Protein AF-A0A953KFL7-F1 (afdb_monomer_lite)

Radius of gyration: 25.18 Å; chains: 1; bounding box: 50×68×40 Å

Secondary structure (DSSP, 8-state):
---------------------------TTS-EEEEES-PPTT-PPPPTTSS--SS---STT-SEEEEETTSGGGSTT-BSS-----

pLDDT: mean 72.1, std 16.95, range [40.44, 93.19]

Foldseek 3Di:
DDDDDDDDDDDDDPPPPPPPPPPPPPVVPQAWAWKFQAAAQQRADDDPDDDDDRNHRRHGRPHTHIDGPPVQVVDVRIDSDYPPDD

Sequence (86 aa):
MPKLDQKLTLTILTIAVATFSISSYANDKIGTEQCYGIVKAGKNDCKTGMHSCAGQSIKDGEGFINVPKGLCERLVGGSLKPKINS

Structure (mmCIF, N/CA/C/O backbone):
data_AF-A0A953KFL7-F1
#
_entry.id   AF-A0A953KFL7-F1
#
loop_
_atom_site.group_PDB
_atom_site.id
_atom_site.type_symbol
_atom_site.label_atom_id
_atom_site.label_alt_id
_atom_site.label_comp_id
_atom_site.label_asym_id
_atom_site.label_entity_id
_atom_site.label_seq_id
_atom_site.pdbx_PDB_ins_code
_atom_site.Cartn_x
_atom_site.Cartn_y
_atom_site.Cartn_z
_atom_site.occupancy
_atom_site.B_iso_or_equiv
_atom_site.auth_seq_id
_atom_site.auth_comp_id
_atom_site.auth_asym_id
_atom_site.auth_atom_id
_atom_site.pdbx_PDB_model_num
ATOM 1 N N . MET A 1 1 ? -12.542 57.113 -21.631 1.00 46.38 1 MET A N 1
ATOM 2 C CA . MET A 1 1 ? -13.941 57.364 -21.226 1.00 46.38 1 MET A CA 1
ATOM 3 C C . MET A 1 1 ? -14.856 57.318 -22.453 1.00 46.38 1 MET A C 1
ATOM 5 O O . MET A 1 1 ? -15.138 58.367 -23.024 1.00 46.38 1 MET A O 1
ATOM 9 N N . PRO A 1 2 ? -15.282 56.133 -22.919 1.00 43.31 2 PRO A N 1
ATOM 10 C CA . PRO A 1 2 ? -16.419 56.023 -23.825 1.00 43.31 2 PRO A CA 1
ATOM 11 C C . PRO A 1 2 ? -17.727 56.009 -23.022 1.00 43.31 2 PRO A C 1
ATOM 13 O O . PRO A 1 2 ? -17.819 55.383 -21.966 1.00 43.31 2 PRO A O 1
ATOM 16 N N . LYS A 1 3 ? -18.688 56.794 -23.508 1.00 40.66 3 LYS A N 1
ATOM 17 C CA . LYS A 1 3 ? -19.984 57.070 -22.893 1.00 40.66 3 LYS A CA 1
ATOM 18 C C . LYS A 1 3 ? -20.927 55.876 -23.062 1.00 40.66 3 LYS A C 1
ATOM 20 O O . LYS A 1 3 ? -20.927 55.213 -24.095 1.00 40.66 3 LYS A O 1
ATOM 25 N N . LEU A 1 4 ? -21.685 55.636 -22.000 1.00 50.28 4 LEU A N 1
ATOM 26 C CA . LEU A 1 4 ? -22.729 54.638 -21.857 1.00 50.28 4 LEU A CA 1
ATOM 27 C C . LEU A 1 4 ? -23.992 55.147 -22.546 1.00 50.28 4 LEU A C 1
ATOM 29 O O . LEU A 1 4 ? -24.621 56.041 -22.003 1.00 50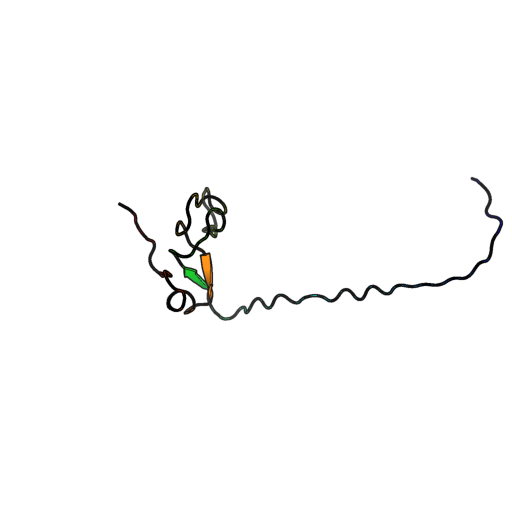.28 4 LEU A O 1
ATOM 33 N N . ASP A 1 5 ? -24.373 54.552 -23.673 1.00 54.41 5 ASP A N 1
ATOM 34 C CA . ASP A 1 5 ? -25.755 54.597 -24.142 1.00 54.41 5 ASP A CA 1
ATOM 35 C C . ASP A 1 5 ? -26.106 53.325 -24.922 1.00 54.41 5 ASP A C 1
ATOM 37 O O . ASP A 1 5 ? -25.388 52.894 -25.823 1.00 54.41 5 ASP A O 1
ATOM 41 N N . GLN A 1 6 ? -27.292 52.799 -24.597 1.00 53.09 6 GLN A N 1
ATOM 42 C CA . GLN A 1 6 ? -28.120 51.922 -25.428 1.00 53.09 6 GLN A CA 1
ATOM 43 C C . GLN A 1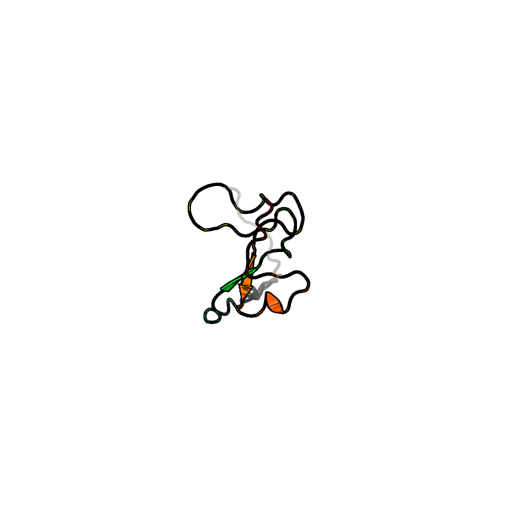 6 ? -27.839 50.401 -25.394 1.00 53.09 6 GLN A C 1
ATOM 45 O O . GLN A 1 6 ? -27.206 49.831 -26.275 1.00 53.09 6 GLN A O 1
ATOM 50 N N . LYS A 1 7 ? -28.488 49.689 -24.466 1.00 40.44 7 LYS A N 1
ATOM 51 C CA . LYS A 1 7 ? -29.797 49.043 -24.710 1.00 40.44 7 LYS A CA 1
ATOM 52 C C . LYS A 1 7 ? -30.213 48.212 -23.495 1.00 40.44 7 LYS A C 1
ATOM 54 O O . LYS A 1 7 ? -29.574 47.236 -23.117 1.00 40.44 7 LYS A O 1
ATOM 59 N N . LEU A 1 8 ? -31.344 48.618 -22.933 1.00 56.88 8 LEU A N 1
ATOM 60 C CA . LEU A 1 8 ? -32.219 47.817 -22.095 1.00 56.88 8 LEU A CA 1
ATOM 61 C C . LEU A 1 8 ? -32.606 46.537 -22.852 1.00 56.88 8 LEU A C 1
ATOM 63 O O . LEU A 1 8 ? -33.450 46.576 -23.742 1.00 56.88 8 LEU A O 1
ATOM 67 N N . THR A 1 9 ? -32.021 45.408 -22.473 1.00 45.59 9 THR A N 1
ATOM 68 C CA . THR A 1 9 ? -32.644 44.096 -22.672 1.00 45.59 9 THR A CA 1
ATOM 69 C C . THR A 1 9 ? -32.340 43.255 -21.444 1.00 45.59 9 THR A C 1
ATOM 71 O O . THR A 1 9 ? -31.248 42.718 -21.282 1.00 45.59 9 THR A O 1
ATOM 74 N N . LEU A 1 10 ? -33.322 43.221 -20.540 1.00 59.44 10 LEU A N 1
ATOM 75 C CA . LEU A 1 10 ? -33.433 42.245 -19.466 1.00 59.44 10 LEU A CA 1
ATOM 76 C C . LEU A 1 10 ? -33.337 40.839 -20.065 1.00 59.44 10 LEU A C 1
ATOM 78 O O . LEU A 1 10 ? -34.235 40.412 -20.786 1.00 59.44 10 LEU A O 1
ATOM 82 N N . THR A 1 11 ? -32.320 40.073 -19.692 1.00 51.88 11 THR A N 1
ATOM 83 C CA . THR A 1 11 ? -32.493 38.632 -19.495 1.00 51.88 11 THR A CA 1
ATOM 84 C C . THR A 1 11 ? -31.588 38.216 -18.346 1.00 51.88 11 THR A C 1
ATOM 86 O O . THR A 1 11 ? -30.403 37.940 -18.502 1.00 51.88 11 THR A O 1
ATOM 89 N N . ILE A 1 12 ? -32.169 38.267 -17.149 1.00 61.59 12 ILE A N 1
ATOM 90 C CA . ILE A 1 12 ? -31.616 37.684 -15.935 1.00 61.59 12 ILE A CA 1
ATOM 91 C C . ILE A 1 12 ? -31.637 36.168 -16.142 1.00 61.59 12 ILE A C 1
ATOM 93 O O . ILE A 1 12 ? -32.704 35.562 -16.136 1.00 61.59 12 ILE A O 1
ATOM 97 N N . LEU A 1 13 ? -30.469 35.557 -16.318 1.00 59.06 13 LEU A N 1
ATOM 98 C CA . LEU A 1 13 ? -30.280 34.144 -16.010 1.00 59.06 13 LEU A CA 1
ATOM 99 C C . LEU A 1 13 ? -29.155 34.043 -14.982 1.00 59.06 13 LEU A C 1
ATOM 101 O O . LEU A 1 13 ? -28.009 33.724 -15.287 1.00 59.06 13 LEU A O 1
ATOM 105 N N . THR A 1 14 ? -29.497 34.378 -13.740 1.00 58.50 14 THR A N 1
ATOM 106 C CA . THR A 1 14 ? -28.755 33.959 -12.551 1.00 58.50 14 THR A CA 1
ATOM 107 C C . THR A 1 14 ? -28.735 32.434 -12.514 1.00 58.50 14 THR A C 1
ATOM 109 O O . THR A 1 14 ? -29.647 31.805 -11.981 1.00 58.50 14 THR A O 1
ATOM 112 N N . ILE A 1 15 ? -27.700 31.827 -13.092 1.00 66.81 15 ILE A N 1
ATOM 113 C CA . ILE A 1 15 ? -27.372 30.429 -12.827 1.00 66.81 15 ILE A CA 1
ATOM 114 C C . ILE A 1 15 ? -26.732 30.419 -11.440 1.00 66.81 15 ILE A C 1
ATOM 116 O O . ILE A 1 15 ? -25.536 30.661 -11.284 1.00 66.81 15 ILE A O 1
ATOM 120 N N . ALA A 1 16 ? -27.552 30.194 -10.415 1.00 61.06 16 ALA A N 1
ATOM 121 C CA . ALA A 1 16 ? -27.063 29.800 -9.105 1.00 61.06 16 ALA A CA 1
ATOM 122 C C . ALA A 1 16 ? -26.427 28.414 -9.265 1.00 61.06 16 ALA A C 1
ATOM 124 O O . ALA A 1 16 ? -27.109 27.392 -9.226 1.00 61.06 16 ALA A O 1
ATOM 125 N N . VAL A 1 17 ? -25.119 28.376 -9.523 1.00 68.00 17 VAL A N 1
ATOM 126 C CA . VAL A 1 17 ? -24.349 27.135 -9.471 1.00 68.00 17 VAL A CA 1
ATOM 127 C C . VAL A 1 17 ? -24.311 26.727 -8.003 1.00 68.00 17 VAL A C 1
ATOM 129 O O . VAL A 1 17 ? -23.507 27.235 -7.225 1.00 68.00 17 VAL A O 1
ATOM 132 N N . ALA A 1 18 ? -25.231 25.849 -7.604 1.00 65.56 18 ALA A N 1
ATOM 133 C CA . ALA A 1 18 ? -25.153 25.161 -6.329 1.00 65.56 18 ALA A CA 1
ATOM 134 C C . ALA A 1 18 ? -23.877 24.314 -6.355 1.00 65.56 18 ALA A C 1
ATOM 136 O O . ALA A 1 18 ? -23.815 23.260 -6.987 1.00 65.56 18 ALA A O 1
ATOM 137 N N . THR A 1 19 ? -22.823 24.813 -5.718 1.00 66.12 19 THR A N 1
ATOM 138 C CA . THR A 1 19 ? -21.618 24.042 -5.440 1.00 66.12 19 THR A CA 1
ATOM 139 C C . THR A 1 19 ? -22.011 22.921 -4.486 1.00 66.12 19 THR A C 1
ATOM 141 O O . THR A 1 19 ? -22.112 23.129 -3.277 1.00 66.12 19 THR A O 1
ATOM 144 N N . PHE A 1 20 ? -22.294 21.736 -5.025 1.00 63.88 20 PHE A N 1
ATOM 145 C CA . PHE A 1 20 ? -22.423 20.528 -4.224 1.00 63.88 20 PHE A CA 1
ATOM 146 C C . PHE A 1 20 ? -21.044 20.212 -3.646 1.00 63.88 20 PHE A C 1
ATOM 148 O O . PHE A 1 20 ? -20.171 19.678 -4.328 1.00 63.88 20 PHE A O 1
ATOM 155 N N . SER A 1 21 ? -20.834 20.587 -2.387 1.00 63.47 21 SER A N 1
ATOM 156 C CA . SER A 1 21 ? -19.686 20.140 -1.609 1.00 63.47 21 SER A CA 1
ATOM 157 C C . SER A 1 21 ? -19.783 18.624 -1.451 1.00 63.47 21 SER A C 1
ATOM 159 O O . SER A 1 21 ? -20.569 18.123 -0.649 1.00 63.47 21 SER A O 1
ATOM 161 N N . ILE A 1 22 ? -19.001 17.881 -2.234 1.00 61.50 22 ILE A N 1
ATOM 162 C CA . ILE A 1 22 ? -18.737 16.469 -1.961 1.00 61.50 22 ILE A CA 1
ATOM 163 C C . ILE A 1 22 ? -17.888 16.395 -0.689 1.00 61.50 22 ILE A C 1
ATOM 165 O O . ILE A 1 22 ? -16.673 16.570 -0.709 1.00 61.50 22 ILE A O 1
ATOM 169 N N . SER A 1 23 ? -18.546 16.199 0.452 1.00 57.22 23 SER A N 1
ATOM 170 C CA . SER A 1 23 ? -17.862 15.892 1.705 1.00 57.22 23 SER A CA 1
ATOM 171 C C . SER A 1 23 ? -17.149 14.550 1.558 1.00 57.22 23 SER A C 1
ATOM 173 O O . SER A 1 23 ? -17.775 13.492 1.592 1.00 57.22 23 SER A O 1
ATOM 175 N N . SER A 1 24 ? -15.828 14.583 1.395 1.00 55.09 24 SER A N 1
ATOM 176 C CA . SER A 1 24 ? -14.983 13.414 1.610 1.00 55.09 24 SER A CA 1
ATOM 177 C C . SER A 1 24 ? -15.093 13.025 3.081 1.00 55.09 24 SER A C 1
ATOM 179 O O . SER A 1 24 ? -14.591 13.734 3.952 1.00 55.09 24 SER A O 1
ATOM 181 N N . TYR A 1 25 ? -15.770 11.915 3.376 1.00 49.56 25 TYR A N 1
ATOM 182 C CA . TYR A 1 25 ? -15.801 11.337 4.717 1.00 49.56 25 TYR A CA 1
ATOM 183 C C . TYR A 1 25 ? -14.413 10.778 5.050 1.00 49.56 25 TYR A C 1
ATOM 185 O O . TYR A 1 25 ? -14.144 9.589 4.886 1.00 49.56 25 TYR A O 1
ATOM 193 N N . ALA A 1 26 ? -13.507 11.638 5.512 1.00 54.72 26 ALA A N 1
ATOM 194 C CA . ALA A 1 26 ? -12.353 11.191 6.271 1.00 54.72 26 ALA A CA 1
ATOM 195 C C . ALA A 1 26 ? -12.887 10.688 7.619 1.00 54.72 26 ALA A C 1
ATOM 197 O O . ALA A 1 26 ? -13.192 11.463 8.523 1.00 54.72 26 ALA A O 1
ATOM 198 N N . ASN A 1 27 ? -13.111 9.378 7.716 1.00 52.88 27 ASN A N 1
ATOM 199 C CA . ASN A 1 27 ? -13.540 8.729 8.946 1.00 52.88 27 ASN A CA 1
ATOM 200 C C . ASN A 1 27 ? -12.381 8.737 9.961 1.00 52.88 27 ASN A C 1
ATOM 202 O O . ASN A 1 27 ? -11.613 7.783 10.067 1.00 52.88 27 ASN A O 1
ATOM 206 N N . ASP A 1 28 ? -12.281 9.835 10.706 1.00 54.12 28 ASP A N 1
ATOM 207 C CA . ASP A 1 28 ? -11.198 10.215 11.626 1.00 54.12 28 ASP A CA 1
ATOM 208 C C . ASP A 1 28 ? -11.083 9.342 12.901 1.00 54.12 28 ASP A C 1
ATOM 210 O O . ASP A 1 28 ? -10.413 9.701 13.863 1.00 54.12 28 ASP A O 1
ATOM 214 N N . LYS A 1 29 ? -11.742 8.175 12.968 1.00 52.22 29 LYS A N 1
ATOM 215 C CA . LYS A 1 29 ? -11.693 7.292 14.156 1.00 52.22 29 LYS A CA 1
ATOM 216 C C . LYS A 1 29 ? -11.362 5.830 13.880 1.00 52.22 29 LYS A C 1
ATOM 218 O O . LYS A 1 29 ? -11.349 5.029 14.811 1.00 52.22 29 LYS A O 1
ATOM 223 N N . ILE A 1 30 ? -11.055 5.465 12.638 1.00 61.62 30 ILE A N 1
ATOM 224 C CA . ILE A 1 30 ? -10.445 4.166 12.345 1.00 61.62 30 ILE A CA 1
ATOM 225 C C . ILE A 1 30 ? -8.979 4.454 12.068 1.00 61.62 30 ILE A C 1
ATOM 227 O O . ILE A 1 30 ? -8.652 5.059 11.053 1.00 61.62 30 ILE A O 1
ATOM 231 N N . GLY A 1 31 ? -8.101 4.073 13.000 1.00 77.25 31 GLY A N 1
ATOM 232 C CA . GLY A 1 31 ? -6.661 4.191 12.776 1.00 77.25 31 GLY A CA 1
ATOM 233 C C . GLY A 1 31 ? -6.284 3.555 11.438 1.00 77.25 31 GLY A C 1
ATOM 234 O O . GLY A 1 31 ? -6.903 2.574 11.023 1.00 77.25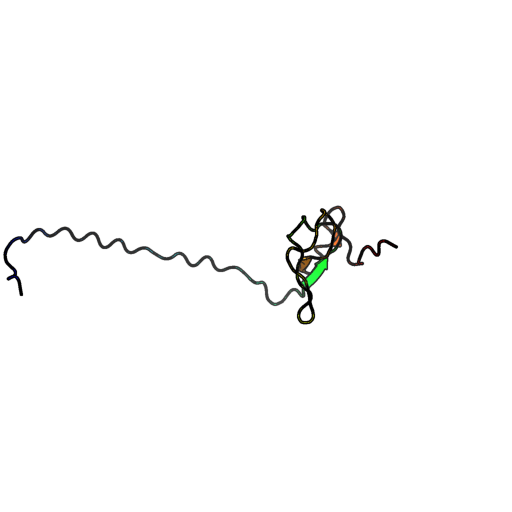 31 GLY A O 1
ATOM 235 N N . THR A 1 32 ? -5.297 4.119 10.755 1.00 87.69 32 THR A N 1
ATOM 236 C CA . THR A 1 32 ? -4.782 3.543 9.517 1.00 87.69 32 THR A CA 1
ATOM 237 C C . THR A 1 32 ? -3.699 2.509 9.817 1.00 87.69 32 THR A C 1
ATOM 239 O O . THR A 1 32 ? -3.063 2.528 10.874 1.00 87.69 32 THR A O 1
ATOM 242 N N . GLU A 1 33 ? -3.520 1.570 8.899 1.00 89.31 33 GLU A N 1
ATOM 243 C CA . GLU A 1 33 ? -2.458 0.572 8.903 1.00 89.31 33 GLU A CA 1
ATOM 244 C C . GLU A 1 33 ? -1.716 0.606 7.566 1.00 89.31 33 GLU A C 1
ATOM 246 O O . GLU A 1 33 ? -2.290 0.938 6.526 1.00 89.31 33 GLU A O 1
ATOM 251 N N . GLN A 1 34 ? -0.428 0.271 7.597 1.00 89.62 34 GLN A N 1
ATOM 252 C CA . GLN A 1 34 ? 0.374 0.148 6.386 1.00 89.62 34 GLN A CA 1
ATOM 253 C C . GLN A 1 34 ? 0.064 -1.191 5.721 1.00 89.62 34 GLN A C 1
ATOM 255 O O . GLN A 1 34 ? 0.261 -2.244 6.326 1.00 89.62 34 GLN A O 1
ATOM 260 N N . CYS A 1 35 ? -0.401 -1.143 4.476 1.00 92.00 35 CYS A N 1
ATOM 261 C CA . CYS A 1 35 ? -0.679 -2.322 3.677 1.00 92.00 35 CYS A CA 1
ATOM 262 C C . CYS A 1 35 ? 0.295 -2.445 2.509 1.00 92.00 35 CYS A C 1
ATOM 264 O O . CYS A 1 35 ? 0.385 -1.565 1.651 1.00 92.00 35 CYS A O 1
ATOM 266 N N . TYR A 1 36 ? 1.020 -3.557 2.486 1.00 91.06 36 TYR A N 1
ATOM 267 C CA . TYR A 1 36 ? 2.053 -3.890 1.511 1.00 91.06 36 TYR A CA 1
ATOM 268 C C . TYR A 1 36 ? 1.537 -4.913 0.493 1.00 91.06 36 TYR A C 1
ATOM 270 O O . TYR A 1 36 ? 0.576 -5.634 0.754 1.00 91.06 36 TYR A O 1
ATOM 278 N N . GLY A 1 37 ? 2.206 -5.016 -0.660 1.00 89.19 37 GLY A N 1
ATOM 279 C CA . GLY A 1 37 ? 1.960 -6.076 -1.650 1.00 89.19 37 GLY A CA 1
ATOM 280 C C . GLY A 1 37 ? 0.814 -5.821 -2.634 1.00 89.19 37 GLY A C 1
ATOM 281 O O . GLY A 1 37 ? 0.720 -6.527 -3.632 1.00 89.19 37 GLY A O 1
ATOM 282 N N . ILE A 1 38 ? 0.002 -4.787 -2.402 1.00 91.50 38 ILE A N 1
ATOM 283 C CA . ILE A 1 38 ? -1.152 -4.407 -3.244 1.00 91.50 38 ILE A CA 1
ATOM 284 C C . ILE A 1 38 ? -0.987 -3.047 -3.933 1.00 91.50 38 ILE A C 1
ATOM 286 O O . ILE A 1 38 ? -1.904 -2.531 -4.568 1.00 91.50 38 ILE A O 1
ATOM 290 N N . VAL A 1 39 ? 0.170 -2.421 -3.750 1.00 90.12 39 VAL A N 1
ATOM 291 C CA . VAL A 1 39 ? 0.426 -1.055 -4.195 1.00 90.12 39 VAL A CA 1
ATOM 292 C C . VAL A 1 39 ? 0.684 -1.036 -5.693 1.00 90.12 39 VAL A C 1
ATOM 294 O O . VAL A 1 39 ? 1.543 -1.763 -6.173 1.00 90.12 39 VAL A O 1
ATOM 297 N N . LYS A 1 40 ? -0.019 -0.194 -6.447 1.00 89.38 40 LYS A N 1
ATOM 298 C CA . LYS A 1 40 ? 0.282 -0.010 -7.871 1.00 89.38 40 LYS A CA 1
ATOM 299 C C . LYS A 1 40 ? 1.584 0.777 -8.049 1.00 89.38 40 LYS A C 1
ATOM 301 O O . LYS A 1 40 ? 1.859 1.688 -7.265 1.00 89.38 40 LYS A O 1
ATOM 306 N N . ALA A 1 41 ? 2.342 0.486 -9.104 1.00 87.88 41 ALA A N 1
ATOM 307 C CA . ALA A 1 41 ? 3.519 1.262 -9.482 1.00 87.88 41 ALA A CA 1
ATOM 308 C C . ALA A 1 41 ? 3.210 2.775 -9.482 1.00 87.88 41 ALA A C 1
ATOM 310 O O . ALA A 1 41 ? 2.200 3.237 -10.023 1.00 87.88 41 ALA A O 1
ATOM 311 N N . GLY A 1 42 ? 4.060 3.548 -8.812 1.00 86.25 42 GLY A N 1
ATOM 312 C CA . GLY A 1 42 ? 3.951 4.993 -8.654 1.00 86.25 42 GLY A CA 1
ATOM 313 C C . GLY A 1 42 ? 2.829 5.471 -7.722 1.00 86.25 42 GLY A C 1
ATOM 314 O O . GLY A 1 42 ? 2.582 6.675 -7.654 1.00 86.25 42 GLY A O 1
ATOM 315 N N . LYS A 1 43 ? 2.122 4.571 -7.027 1.00 88.00 43 LYS A N 1
ATOM 316 C CA . LYS A 1 43 ? 0.967 4.890 -6.163 1.00 88.00 43 LYS A CA 1
ATOM 317 C C . LYS A 1 43 ? 1.176 4.510 -4.696 1.00 88.00 43 LYS A C 1
ATOM 319 O O . LYS A 1 43 ? 0.205 4.320 -3.974 1.00 88.00 43 LYS A O 1
ATOM 324 N N . ASN A 1 44 ? 2.425 4.386 -4.261 1.00 88.06 44 ASN A N 1
ATOM 325 C CA . ASN A 1 44 ? 2.755 4.154 -2.860 1.00 88.06 44 ASN A CA 1
ATOM 326 C C . ASN A 1 44 ? 2.630 5.425 -2.016 1.00 88.06 44 ASN A C 1
ATOM 328 O O . ASN A 1 44 ? 2.901 6.523 -2.500 1.00 88.06 44 ASN A O 1
ATOM 332 N N . ASP A 1 45 ? 2.284 5.257 -0.744 1.00 86.25 45 ASP A N 1
ATOM 333 C CA . ASP A 1 45 ? 2.266 6.330 0.242 1.00 86.25 45 ASP A CA 1
ATOM 334 C C . ASP A 1 45 ? 3.665 6.612 0.800 1.00 86.25 45 ASP A C 1
ATOM 336 O O . ASP A 1 45 ? 4.535 5.739 0.882 1.00 86.25 45 ASP A O 1
ATOM 340 N N . CYS A 1 46 ? 3.882 7.869 1.192 1.00 76.69 46 CYS A N 1
ATOM 341 C CA . CYS A 1 46 ? 5.137 8.350 1.756 1.00 76.69 46 CYS A CA 1
ATOM 342 C C . CYS A 1 46 ? 5.175 8.143 3.275 1.00 76.69 46 CYS A C 1
ATOM 344 O O . CYS A 1 46 ? 4.223 8.485 3.978 1.00 76.69 46 CYS A O 1
ATOM 346 N N . LYS A 1 47 ? 6.291 7.624 3.809 1.00 69.44 47 LYS A N 1
ATOM 347 C CA . LYS A 1 47 ? 6.546 7.698 5.252 1.00 69.44 47 LYS A CA 1
ATOM 348 C C . LYS A 1 47 ? 6.954 9.139 5.547 1.00 69.44 47 LYS A C 1
ATOM 350 O O . LYS A 1 47 ? 7.956 9.611 5.018 1.00 69.44 47 LYS A O 1
ATOM 355 N N . THR A 1 48 ? 6.157 9.846 6.337 1.00 53.59 48 THR A N 1
ATOM 356 C CA . THR A 1 48 ? 6.391 11.248 6.692 1.00 53.59 48 THR A CA 1
ATOM 357 C C . THR A 1 48 ? 7.828 11.458 7.191 1.00 53.59 48 THR A C 1
ATOM 359 O O . THR A 1 48 ? 8.202 10.946 8.242 1.00 53.59 48 THR A O 1
ATOM 362 N N . GLY A 1 49 ? 8.633 12.230 6.446 1.00 53.12 49 GLY A N 1
ATOM 363 C CA . GLY A 1 49 ? 9.676 13.067 7.049 1.00 53.12 49 GLY A CA 1
ATOM 364 C C . GLY A 1 49 ? 11.145 12.899 6.647 1.00 53.12 49 GLY A C 1
ATOM 365 O O . GLY A 1 49 ? 11.915 13.755 7.060 1.00 53.12 49 GLY A O 1
ATOM 366 N N . MET A 1 50 ? 11.593 11.902 5.873 1.00 44.88 50 MET A N 1
ATOM 367 C CA . MET A 1 50 ? 13.033 11.832 5.543 1.00 44.88 50 MET A CA 1
ATOM 368 C C . MET A 1 50 ? 13.309 11.075 4.234 1.00 44.88 50 MET A C 1
ATOM 370 O O . MET A 1 50 ? 13.419 9.856 4.229 1.00 44.88 50 MET A O 1
ATOM 374 N N . HIS A 1 51 ? 13.433 11.836 3.143 1.00 51.62 51 HIS A N 1
ATOM 375 C CA . HIS A 1 51 ? 13.828 11.426 1.787 1.00 51.62 51 HIS A CA 1
ATOM 376 C C . HIS A 1 51 ? 12.931 10.412 1.040 1.00 51.62 51 HIS A C 1
ATOM 378 O O . HIS A 1 51 ? 12.547 9.363 1.538 1.00 51.62 51 HIS A O 1
ATOM 384 N N . SER A 1 52 ? 12.654 10.758 -0.225 1.00 62.16 52 SER A N 1
ATOM 385 C CA . SER A 1 52 ? 12.185 9.887 -1.306 1.00 62.16 52 SER A CA 1
ATOM 386 C C . SER A 1 52 ? 11.004 8.938 -1.014 1.00 62.16 52 SER A C 1
ATOM 388 O O . SER A 1 52 ? 11.216 7.749 -0.801 1.00 62.16 52 SER A O 1
ATOM 390 N N . CYS A 1 53 ? 9.749 9.423 -1.085 1.00 68.12 53 CYS A N 1
ATOM 391 C CA . CYS A 1 53 ? 8.565 8.549 -1.179 1.00 68.12 53 CYS A CA 1
ATOM 392 C C . CYS A 1 53 ? 7.284 9.281 -1.672 1.00 68.12 53 CYS A C 1
ATOM 394 O O . CYS A 1 53 ? 7.184 10.502 -1.555 1.00 68.12 53 CYS A O 1
ATOM 396 N N . ALA A 1 54 ? 6.314 8.498 -2.175 1.00 62.78 54 ALA A N 1
ATOM 397 C CA . ALA A 1 54 ? 5.299 8.763 -3.214 1.00 62.78 54 ALA A CA 1
ATOM 398 C C . ALA A 1 54 ? 5.850 8.750 -4.653 1.00 62.78 54 ALA A C 1
ATOM 400 O O . ALA A 1 54 ? 6.715 9.543 -5.013 1.00 62.78 54 ALA A O 1
ATOM 401 N N . GLY A 1 55 ? 5.358 7.823 -5.484 1.00 66.75 55 GLY A N 1
ATOM 402 C CA . GLY A 1 55 ? 5.751 7.721 -6.896 1.00 66.75 55 GLY A CA 1
ATOM 403 C C . GLY A 1 55 ? 7.006 6.890 -7.182 1.00 66.75 55 GLY A C 1
ATOM 404 O O . GLY A 1 55 ? 7.439 6.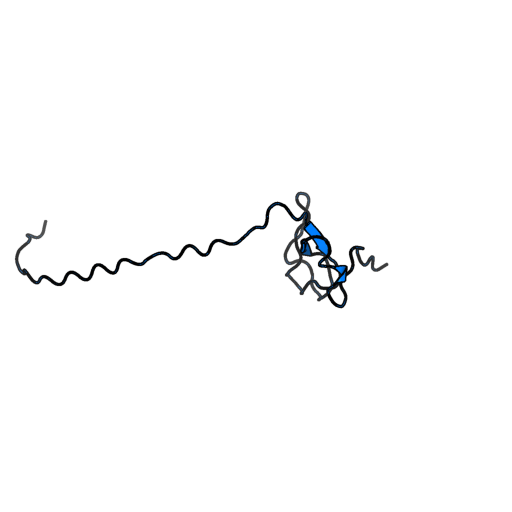847 -8.328 1.00 66.75 55 GLY A O 1
ATOM 405 N N . GLN A 1 56 ? 7.592 6.245 -6.169 1.00 73.94 56 GLN A N 1
ATOM 406 C CA . GLN A 1 56 ? 8.882 5.551 -6.306 1.00 73.94 56 GLN A CA 1
ATOM 407 C C . GLN A 1 56 ? 8.772 4.050 -6.508 1.00 73.94 56 GLN A C 1
ATOM 409 O O . GLN A 1 56 ? 9.742 3.433 -6.936 1.00 73.94 56 GLN A O 1
ATOM 414 N N . SER A 1 57 ? 7.613 3.461 -6.225 1.00 79.00 57 SER A N 1
ATOM 415 C CA . SER A 1 57 ? 7.362 2.072 -6.598 1.00 79.00 57 SER A CA 1
ATOM 416 C C . SER A 1 57 ? 7.424 1.957 -8.117 1.00 79.00 57 SER A C 1
ATOM 418 O O . SER A 1 57 ? 6.582 2.523 -8.811 1.00 79.00 57 SER A O 1
ATOM 420 N N . ILE A 1 58 ? 8.426 1.261 -8.644 1.00 81.88 58 ILE A N 1
ATOM 421 C CA . ILE A 1 58 ? 8.600 1.092 -10.092 1.00 81.88 58 ILE A CA 1
ATOM 422 C C . ILE A 1 58 ? 7.726 -0.069 -10.572 1.00 81.88 58 ILE A C 1
ATOM 424 O O . ILE A 1 58 ? 7.271 -0.080 -11.715 1.00 81.88 58 ILE A O 1
ATOM 428 N N . LYS A 1 59 ? 7.454 -1.031 -9.685 1.00 84.19 59 LYS A N 1
ATOM 429 C CA . LYS A 1 59 ? 6.621 -2.200 -9.961 1.00 84.19 59 LYS A CA 1
ATOM 430 C C . LYS A 1 59 ? 5.416 -2.261 -9.033 1.00 84.19 59 LYS A C 1
ATOM 432 O O . LYS A 1 59 ? 5.407 -1.702 -7.935 1.00 84.19 59 LYS A O 1
ATOM 437 N N . ASP A 1 60 ? 4.397 -2.978 -9.492 1.00 87.88 60 ASP A N 1
ATOM 438 C CA . ASP A 1 60 ? 3.258 -3.329 -8.656 1.00 87.88 60 ASP A CA 1
ATOM 439 C C . ASP A 1 60 ? 3.715 -4.205 -7.476 1.00 87.88 60 ASP A C 1
ATOM 441 O O . ASP A 1 60 ? 4.600 -5.053 -7.599 1.00 87.88 60 ASP A O 1
ATOM 445 N N . GLY A 1 61 ? 3.105 -3.985 -6.317 1.00 85.62 61 GLY A N 1
ATOM 446 C CA . GLY A 1 61 ? 3.409 -4.648 -5.055 1.00 85.62 61 GLY A CA 1
ATOM 447 C C . GLY A 1 61 ? 4.543 -4.015 -4.242 1.00 85.62 61 GLY A C 1
ATOM 448 O O . GLY A 1 61 ? 4.734 -4.419 -3.095 1.00 85.62 61 GLY A O 1
ATOM 449 N N . GLU A 1 62 ? 5.266 -3.027 -4.780 1.00 85.12 62 GLU A N 1
ATOM 450 C CA . GLU A 1 62 ? 6.345 -2.328 -4.069 1.00 85.12 62 GLU A CA 1
ATOM 451 C C . GLU A 1 62 ? 5.809 -1.198 -3.175 1.00 85.12 62 GLU A C 1
ATOM 453 O O . GLU A 1 62 ? 4.926 -0.432 -3.564 1.00 85.12 62 GLU A O 1
ATOM 458 N N . GLY A 1 63 ? 6.393 -1.037 -1.986 1.00 85.81 63 GLY A N 1
ATOM 459 C CA . GLY A 1 63 ? 5.997 -0.004 -1.025 1.00 85.81 63 GLY A CA 1
ATOM 460 C C . GLY A 1 63 ? 4.737 -0.355 -0.225 1.00 85.81 63 GLY A C 1
ATOM 461 O O . GLY A 1 63 ? 4.324 -1.514 -0.159 1.00 85.81 63 GLY A O 1
ATOM 462 N N . PHE A 1 64 ? 4.150 0.653 0.423 1.00 88.25 64 PHE A N 1
ATOM 463 C CA . PHE A 1 64 ? 2.907 0.521 1.188 1.00 88.25 64 PHE A CA 1
ATOM 464 C C . PHE A 1 64 ? 1.892 1.584 0.785 1.00 88.25 64 PHE A C 1
ATOM 466 O O . PHE A 1 64 ? 2.266 2.631 0.258 1.00 88.25 64 PHE A O 1
ATOM 473 N N . ILE A 1 65 ? 0.624 1.313 1.079 1.00 89.31 65 ILE A N 1
ATOM 474 C CA . ILE A 1 65 ? -0.428 2.326 1.163 1.00 89.31 65 ILE A CA 1
ATOM 475 C C . ILE A 1 65 ? -1.069 2.300 2.551 1.00 89.31 65 ILE A C 1
ATOM 477 O O . ILE A 1 65 ? -1.122 1.254 3.198 1.00 89.31 65 ILE A O 1
ATOM 481 N N . ASN A 1 66 ? -1.543 3.444 3.025 1.00 90.44 66 ASN A N 1
ATOM 482 C CA . ASN A 1 66 ? -2.263 3.569 4.281 1.00 90.44 66 ASN A CA 1
ATOM 483 C C . ASN A 1 66 ? -3.740 3.264 4.040 1.00 90.44 66 ASN A C 1
ATOM 485 O O . ASN A 1 66 ? -4.437 3.984 3.327 1.00 90.44 66 ASN A O 1
ATOM 489 N N . VAL A 1 67 ? -4.226 2.202 4.669 1.00 89.94 67 VAL A N 1
ATOM 490 C CA . VAL A 1 67 ? -5.626 1.774 4.593 1.00 89.94 67 VAL A CA 1
ATOM 491 C C . VAL A 1 67 ? -6.261 1.807 5.981 1.00 89.94 67 VAL A C 1
ATOM 493 O O . VAL A 1 67 ? -5.538 1.834 6.976 1.00 89.94 67 VAL A O 1
ATOM 496 N N . PRO A 1 68 ? -7.597 1.813 6.103 1.00 91.06 68 PRO A N 1
ATOM 497 C CA . PRO A 1 68 ? -8.251 1.622 7.394 1.00 91.06 68 PRO A CA 1
ATOM 498 C C . PRO A 1 68 ? -7.825 0.297 8.039 1.00 91.06 68 PRO A C 1
ATOM 500 O O . PRO A 1 68 ? -7.696 -0.710 7.344 1.00 91.06 68 PRO A O 1
ATOM 503 N N . LYS A 1 69 ? -7.646 0.289 9.365 1.00 89.94 69 LYS A N 1
ATOM 504 C CA . LYS A 1 69 ? -7.317 -0.922 10.129 1.00 89.94 69 LYS A CA 1
ATOM 505 C C . LYS A 1 69 ? -8.233 -2.102 9.798 1.00 89.94 69 LYS A C 1
ATOM 507 O O . LYS A 1 69 ? -9.453 -1.949 9.736 1.00 89.94 69 LYS A O 1
ATOM 512 N N . GLY A 1 70 ? -7.634 -3.279 9.634 1.00 90.12 70 GLY A N 1
ATOM 513 C CA . GLY A 1 70 ? -8.320 -4.523 9.291 1.00 90.12 70 GLY A CA 1
ATOM 514 C C . GLY A 1 70 ? -8.739 -4.642 7.822 1.00 90.12 70 GLY A C 1
ATOM 515 O O . GLY A 1 70 ? -9.348 -5.646 7.453 1.00 90.12 70 GLY A O 1
ATOM 516 N N . LEU A 1 71 ? -8.450 -3.653 6.966 1.00 91.88 71 LEU A N 1
ATOM 517 C CA . LEU A 1 71 ? -8.707 -3.780 5.531 1.00 91.88 71 LEU A CA 1
ATOM 518 C C . LEU A 1 71 ? -7.608 -4.588 4.843 1.00 91.88 71 LEU A C 1
ATOM 520 O O . LEU A 1 71 ? -7.916 -5.350 3.932 1.00 91.88 71 LEU A O 1
ATOM 524 N N . CYS A 1 72 ? -6.350 -4.453 5.264 1.00 93.19 72 CYS A N 1
ATOM 525 C CA . CYS A 1 72 ? -5.229 -5.033 4.533 1.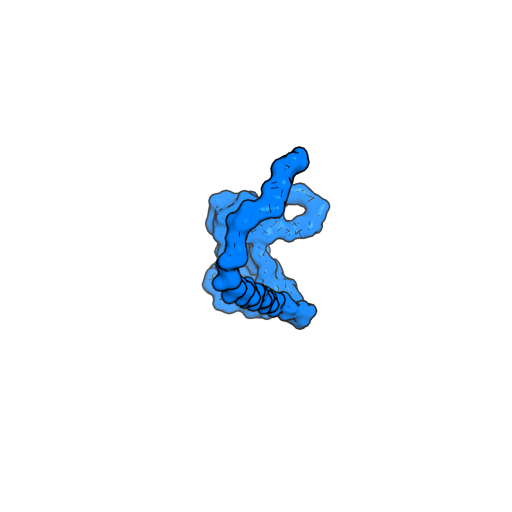00 93.19 72 CYS A CA 1
ATOM 526 C C . CYS A 1 72 ? -5.321 -6.560 4.416 1.00 93.19 72 CYS A C 1
ATOM 528 O O . CYS A 1 72 ? -5.131 -7.112 3.337 1.00 93.19 72 CYS A O 1
ATOM 530 N N . GLU A 1 73 ? -5.699 -7.235 5.502 1.00 91.50 73 GLU A N 1
ATOM 531 C CA . GLU A 1 73 ? -5.864 -8.696 5.543 1.00 91.50 73 GLU A CA 1
ATOM 532 C C . GLU A 1 73 ? -7.055 -9.193 4.709 1.00 91.50 73 GLU A C 1
ATOM 534 O O . GLU A 1 73 ? -7.133 -10.369 4.362 1.00 91.50 73 GLU A O 1
ATOM 539 N N . ARG A 1 74 ? -7.989 -8.300 4.361 1.00 92.19 74 ARG A N 1
ATOM 540 C CA . ARG A 1 74 ? -9.162 -8.613 3.532 1.00 92.19 74 ARG A CA 1
ATOM 541 C C . ARG A 1 74 ? -8.887 -8.452 2.038 1.00 92.19 74 ARG A C 1
ATOM 543 O O . ARG A 1 74 ? -9.735 -8.818 1.226 1.00 92.19 74 ARG A O 1
ATOM 550 N N . LEU A 1 75 ? -7.742 -7.880 1.668 1.00 91.00 75 LEU A N 1
ATOM 551 C CA . LEU A 1 75 ? -7.344 -7.663 0.283 1.00 91.00 75 LEU A CA 1
ATOM 552 C C . LEU A 1 75 ? -6.445 -8.809 -0.181 1.00 91.00 75 LEU A C 1
ATOM 554 O O . LEU A 1 75 ? -5.489 -9.192 0.490 1.00 91.00 75 LEU A O 1
ATOM 558 N N . VAL A 1 76 ? -6.734 -9.349 -1.365 1.00 92.06 76 VAL A N 1
ATOM 559 C CA . VAL A 1 76 ? -5.907 -10.399 -1.970 1.00 92.06 76 VAL A CA 1
ATOM 560 C C . VAL A 1 76 ? -4.490 -9.861 -2.184 1.00 92.06 76 VAL A C 1
ATOM 562 O O . VAL A 1 76 ? -4.302 -8.851 -2.856 1.00 92.06 76 VAL A O 1
ATOM 565 N N . GLY A 1 77 ? -3.495 -10.539 -1.608 1.00 89.38 77 GLY A N 1
ATOM 566 C CA . GLY A 1 77 ? -2.086 -10.135 -1.687 1.00 89.38 77 GLY A CA 1
ATOM 567 C C . GLY A 1 77 ? -1.664 -9.045 -0.693 1.00 89.38 77 GLY A C 1
ATOM 568 O O . GLY A 1 77 ? -0.487 -8.678 -0.687 1.00 89.38 77 GLY A O 1
ATOM 569 N N . GLY A 1 78 ? -2.584 -8.561 0.151 1.00 91.81 78 GLY A N 1
ATOM 570 C CA . GLY A 1 78 ? -2.302 -7.609 1.223 1.00 91.81 78 GLY A CA 1
ATOM 571 C C . GLY A 1 78 ? -1.481 -8.229 2.353 1.00 91.81 78 GLY A C 1
ATOM 572 O O . GLY A 1 78 ? -1.669 -9.386 2.727 1.00 91.81 78 GLY A O 1
ATOM 573 N N . SER A 1 79 ? -0.542 -7.458 2.894 1.00 90.00 79 SER A N 1
ATOM 574 C CA . SER A 1 79 ? 0.285 -7.852 4.035 1.00 90.00 79 SER A CA 1
ATOM 575 C C . SER A 1 79 ? 0.536 -6.658 4.944 1.00 90.00 79 SER A C 1
ATOM 577 O O . SER A 1 79 ? 0.894 -5.590 4.461 1.00 90.00 79 SER A O 1
ATOM 579 N N . LEU A 1 80 ? 0.424 -6.851 6.260 1.00 90.62 80 LEU A N 1
ATOM 580 C CA . LEU A 1 80 ? 0.839 -5.863 7.269 1.00 90.62 80 LEU A CA 1
ATOM 581 C C . LEU A 1 80 ? 2.359 -5.837 7.483 1.00 90.62 80 LEU A C 1
ATOM 583 O O . LEU A 1 80 ? 2.889 -4.970 8.174 1.00 90.62 80 LEU A O 1
ATOM 587 N N . LYS A 1 81 ? 3.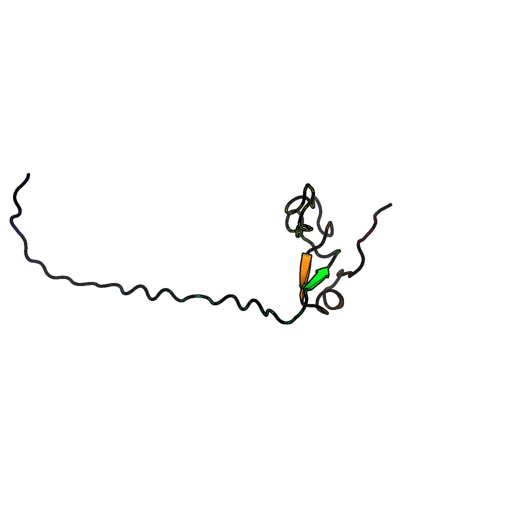071 -6.811 6.911 1.00 86.69 81 LYS A N 1
ATOM 588 C CA . LYS A 1 81 ? 4.529 -6.899 6.961 1.00 86.69 81 LYS A CA 1
ATOM 589 C C . LYS A 1 81 ? 5.120 -6.417 5.637 1.00 86.69 81 LYS A C 1
ATOM 591 O O . LYS A 1 81 ? 4.635 -6.857 4.586 1.00 86.69 81 LYS A O 1
ATOM 596 N N . PRO A 1 82 ? 6.184 -5.597 5.665 1.00 81.06 82 PRO A N 1
ATOM 597 C CA . PRO A 1 82 ? 6.927 -5.277 4.459 1.00 81.06 82 PRO A CA 1
ATOM 598 C C . PRO A 1 82 ? 7.481 -6.564 3.853 1.00 81.06 82 PRO A C 1
ATOM 600 O O . PRO A 1 82 ? 8.039 -7.408 4.559 1.00 81.06 82 PRO A O 1
ATOM 603 N N . LYS A 1 83 ? 7.347 -6.713 2.535 1.00 68.31 83 LYS A N 1
ATOM 604 C CA . LYS A 1 83 ? 8.115 -7.725 1.815 1.00 68.31 83 LYS A CA 1
ATOM 605 C C . LYS A 1 83 ? 9.554 -7.220 1.755 1.00 68.31 83 LYS A C 1
ATOM 607 O O . LYS A 1 83 ? 9.867 -6.354 0.953 1.00 68.31 83 LYS A O 1
ATOM 612 N N . ILE A 1 84 ? 10.392 -7.702 2.669 1.00 58.84 84 ILE A N 1
ATOM 613 C CA . ILE A 1 84 ? 11.842 -7.537 2.587 1.00 58.84 84 ILE A CA 1
ATOM 614 C C . ILE A 1 84 ? 12.361 -8.536 1.557 1.00 58.84 84 ILE A C 1
ATOM 616 O O . ILE A 1 84 ? 12.584 -9.708 1.843 1.00 58.84 84 ILE A O 1
ATOM 620 N N . ASN A 1 85 ? 12.477 -8.092 0.317 1.00 49.09 85 ASN A N 1
ATOM 621 C CA . ASN A 1 85 ? 13.288 -8.779 -0.671 1.00 49.09 85 ASN A CA 1
ATOM 622 C C . ASN A 1 85 ? 14.756 -8.621 -0.250 1.00 49.09 85 ASN A C 1
ATOM 624 O O . ASN A 1 85 ? 15.321 -7.534 -0.352 1.00 49.09 85 ASN A O 1
ATOM 628 N N . SER A 1 86 ? 15.305 -9.706 0.304 1.00 42.69 86 SER A N 1
ATOM 629 C CA . SER A 1 86 ? 16.745 -9.959 0.374 1.00 42.69 86 SER A CA 1
ATOM 630 C C . SER A 1 86 ? 17.333 -10.167 -1.015 1.00 42.69 86 SER A C 1
ATOM 632 O O . SER A 1 86 ? 16.565 -10.536 -1.935 1.00 42.69 86 SER A O 1
#